Protein AF-A0A967FBB9-F1 (afdb_monomer)

Radius of gyration: 16.28 Å; Cα contacts (8 Å, |Δi|>4): 356; chains: 1; bounding box: 36×48×41 Å

Foldseek 3Di:
DQDLVPPPDDPDQPPDPV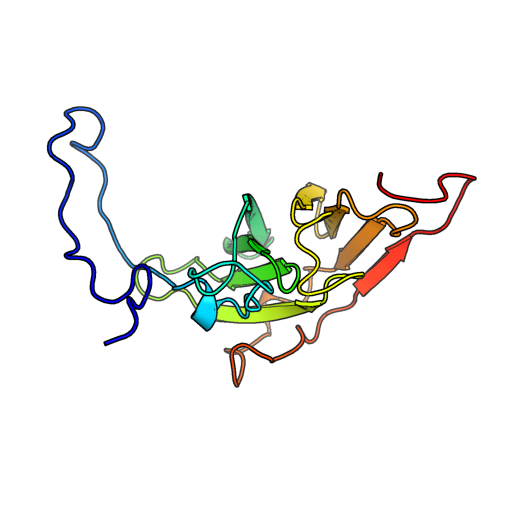CVPPDQQDDDGQFQQLACAAPPDSDGKDWDDWDWDAAPVGWIWIWTAILQATWIWTCSPVNDIATQEGDGDPHHNDPVKRDKDWDDDHQWIWIATPPPQFFIKIWRNNCVVVTHHAPGSHGHHPTDIDGDCDDPCRGRD

Sequence (157 aa):
MADDGVSSLPVFKGPFPDTANMVFHSQLSPDDLGALPLPGVWVKGMMNDLWGWTSPAGEEYALATNSGGIAVVRVTDPANPVYLGKIQSQSPANFGNIWGDPATFGNYAYFVTEIVGSSVIILDMSGLDALGPASSPDSILPAPVTFFSGGGYLGSH

Solvent-accessible surface area (backbone atoms only — not comparable to full-atom values): 9008 Å² total; per-residue (Å²): 129,85,80,70,88,51,79,82,57,78,93,64,87,65,97,48,77,90,48,75,87,63,79,89,59,66,86,76,40,48,55,64,50,27,27,29,60,31,87,97,52,96,55,70,25,51,71,73,36,76,32,77,48,69,47,97,88,66,49,29,32,41,40,36,25,23,21,26,21,36,21,39,28,40,39,66,48,57,66,63,64,36,47,41,19,24,50,73,40,96,56,57,38,37,80,92,36,47,52,36,53,61,50,73,62,92,58,32,37,40,35,32,32,57,35,78,68,32,50,32,37,38,36,49,52,83,61,56,87,79,58,65,72,38,93,46,44,81,29,64,40,96,55,60,71,46,71,48,73,61,94,84,46,67,36,44,81

Secondary structure (DSSP, 8-state):
----TTTTS-----S-GGGTT--------TTTTTPPPPTT-SSS--EEEEEEEE-TTS-EEEEEEETTEEEEEE-SSTTS-EEEEEEEPSSTT-GGG--EEEEEETTEEEEEES-TTPPEEEEE-TTGGG----SSTTPBP-S-EEEE--TT-----

Structure (mmCIF, N/CA/C/O backbone):
data_AF-A0A967FBB9-F1
#
_entry.id   AF-A0A967FBB9-F1
#
loop_
_atom_site.group_PDB
_atom_site.id
_atom_site.type_symbol
_atom_site.label_atom_id
_atom_site.label_alt_id
_atom_site.label_comp_id
_atom_site.label_asym_id
_atom_site.label_entity_id
_atom_site.label_seq_id
_atom_site.pdbx_PDB_ins_code
_atom_site.Cartn_x
_atom_site.Cartn_y
_atom_site.Cartn_z
_atom_site.occupancy
_atom_site.B_iso_or_equiv
_atom_site.auth_seq_id
_atom_site.auth_comp_id
_atom_site.auth_asym_id
_atom_site.auth_atom_id
_atom_site.pdbx_PDB_model_num
ATOM 1 N N . MET A 1 1 ? 9.745 -11.848 -25.281 1.00 43.03 1 MET A N 1
ATOM 2 C CA . MET A 1 1 ? 8.540 -11.545 -24.486 1.00 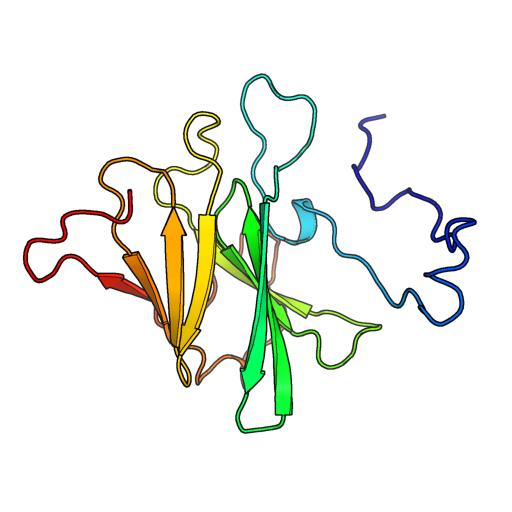43.03 1 MET A CA 1
ATOM 3 C C . MET A 1 1 ? 9.058 -11.123 -23.130 1.00 43.03 1 MET A C 1
ATOM 5 O O . MET A 1 1 ? 9.915 -11.832 -22.619 1.00 43.03 1 MET A O 1
ATOM 9 N N . ALA A 1 2 ? 8.709 -9.926 -22.660 1.00 46.53 2 ALA A N 1
ATOM 10 C CA . ALA A 1 2 ? 9.123 -9.489 -21.331 1.00 46.53 2 ALA A CA 1
ATOM 11 C C . ALA A 1 2 ? 8.451 -10.411 -20.306 1.00 46.53 2 ALA A C 1
ATOM 13 O O . ALA A 1 2 ? 7.258 -10.674 -20.433 1.00 46.53 2 ALA A O 1
ATOM 14 N N . ASP A 1 3 ? 9.249 -10.959 -19.396 1.00 50.06 3 ASP A N 1
ATOM 15 C CA . ASP A 1 3 ? 8.791 -11.715 -18.236 1.00 50.06 3 ASP A CA 1
ATOM 16 C C . ASP A 1 3 ? 7.873 -10.803 -17.411 1.00 50.06 3 ASP A C 1
ATOM 18 O O . ASP A 1 3 ? 8.263 -9.686 -17.065 1.00 50.06 3 ASP A O 1
ATOM 22 N N . ASP A 1 4 ? 6.635 -11.233 -17.180 1.00 61.12 4 ASP A N 1
ATOM 23 C CA . ASP A 1 4 ? 5.652 -10.485 -16.390 1.00 61.12 4 ASP A CA 1
ATOM 24 C C . ASP A 1 4 ? 5.899 -10.618 -14.878 1.00 61.12 4 ASP A C 1
ATOM 26 O O . ASP A 1 4 ? 5.122 -10.129 -14.059 1.00 61.12 4 ASP A O 1
ATOM 30 N N . GLY A 1 5 ? 6.994 -11.288 -14.506 1.00 54.66 5 GLY A N 1
ATOM 31 C CA . GLY A 1 5 ? 7.537 -11.373 -13.161 1.00 54.66 5 GLY A CA 1
ATOM 32 C C . GLY A 1 5 ? 6.763 -12.300 -12.233 1.00 54.66 5 GLY A C 1
ATOM 33 O O . GLY A 1 5 ? 7.354 -12.793 -11.280 1.00 54.66 5 GLY A O 1
ATOM 34 N N . VAL A 1 6 ? 5.475 -12.557 -12.494 1.00 60.38 6 VAL A N 1
ATOM 35 C CA . VAL A 1 6 ? 4.604 -13.399 -11.654 1.00 60.38 6 VAL A CA 1
ATOM 36 C C . VAL A 1 6 ? 3.297 -13.840 -12.329 1.00 60.38 6 VAL A C 1
ATOM 38 O O . VAL A 1 6 ? 2.839 -14.949 -12.055 1.00 60.38 6 VAL A O 1
ATOM 41 N N . SER A 1 7 ? 2.662 -13.036 -13.197 1.00 57.81 7 SER A N 1
ATOM 42 C CA . SER A 1 7 ? 1.296 -13.344 -13.676 1.00 57.81 7 SER A CA 1
ATOM 43 C C . SER A 1 7 ? 1.199 -14.573 -14.587 1.00 57.81 7 SER A C 1
ATOM 45 O O . SER A 1 7 ? 0.140 -15.198 -14.654 1.00 57.81 7 SER A O 1
ATOM 47 N N . SER A 1 8 ? 2.300 -14.962 -15.229 1.00 56.91 8 SER A N 1
ATOM 48 C CA . SER A 1 8 ? 2.409 -16.167 -16.056 1.00 56.91 8 SER A CA 1
ATOM 49 C C . SER A 1 8 ? 2.953 -17.382 -15.302 1.00 56.91 8 SER A C 1
ATOM 51 O O . SER A 1 8 ? 2.974 -18.486 -15.858 1.00 56.91 8 SER A O 1
ATOM 53 N N . LEU A 1 9 ? 3.392 -17.210 -14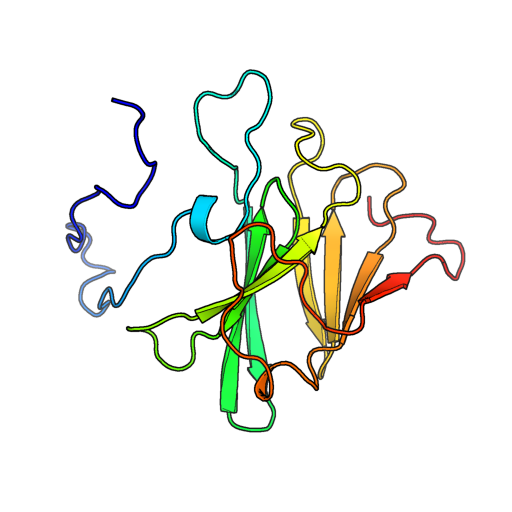.047 1.00 61.19 9 LEU A N 1
ATOM 54 C CA . LEU A 1 9 ? 3.935 -18.315 -13.268 1.00 61.19 9 LEU A CA 1
ATOM 55 C C . LEU A 1 9 ? 2.825 -19.325 -12.948 1.00 61.19 9 LEU A C 1
ATOM 57 O O . LEU A 1 9 ? 1.729 -18.947 -12.526 1.00 61.19 9 LEU A O 1
ATOM 61 N N . PRO A 1 10 ? 3.086 -20.631 -13.128 1.00 56.53 10 PRO A N 1
ATOM 62 C CA . PRO A 1 10 ? 2.123 -21.652 -12.769 1.00 56.53 10 PRO A CA 1
ATOM 63 C C . PRO A 1 10 ? 1.873 -21.602 -11.262 1.00 56.53 10 PRO A C 1
ATOM 65 O O . PRO A 1 10 ? 2.794 -21.740 -10.455 1.00 56.53 10 PRO A O 1
ATOM 68 N N . VAL A 1 11 ? 0.604 -21.454 -10.892 1.00 60.34 11 VAL A N 1
ATOM 69 C CA . VAL A 1 11 ? 0.140 -21.565 -9.510 1.00 60.34 11 VAL A CA 1
ATOM 70 C C . VAL A 1 11 ? 0.254 -23.027 -9.086 1.00 60.34 11 VAL A C 1
ATOM 72 O O . VAL A 1 11 ? -0.680 -23.817 -9.221 1.00 60.34 11 VAL A O 1
ATOM 75 N N . PHE A 1 12 ? 1.436 -23.419 -8.623 1.00 58.62 12 PHE A N 1
ATOM 76 C CA . PHE A 1 12 ? 1.686 -24.756 -8.113 1.00 58.62 12 PHE A CA 1
ATOM 77 C C . PHE A 1 12 ? 2.144 -24.673 -6.664 1.00 58.62 12 PHE A C 1
ATOM 79 O O . PHE A 1 12 ? 3.064 -23.932 -6.318 1.00 58.62 12 PHE A O 1
ATOM 86 N N . LYS A 1 13 ? 1.512 -25.477 -5.809 1.00 58.44 13 LYS A N 1
ATOM 87 C CA . LYS A 1 13 ? 1.987 -25.728 -4.451 1.00 58.44 13 LYS A CA 1
ATOM 88 C C . LYS A 1 13 ? 3.405 -26.288 -4.538 1.00 58.44 13 LYS A C 1
ATOM 90 O O . LYS A 1 13 ? 3.589 -27.416 -4.986 1.00 58.44 13 LYS A O 1
ATOM 95 N N . GLY A 1 14 ? 4.403 -25.505 -4.130 1.00 60.78 14 GLY A N 1
ATOM 96 C CA . GLY A 1 14 ? 5.792 -25.965 -4.101 1.00 60.78 14 GLY A CA 1
ATOM 97 C C . GLY A 1 14 ? 5.927 -27.279 -3.312 1.00 60.78 14 GLY A C 1
ATOM 98 O O . GLY A 1 14 ? 5.133 -27.518 -2.401 1.00 60.78 14 GLY A O 1
ATOM 99 N N . PRO A 1 15 ? 6.915 -28.139 -3.620 1.00 63.44 15 PRO A N 1
ATOM 100 C CA . PRO A 1 15 ? 7.049 -29.493 -3.064 1.00 63.44 15 PRO A CA 1
ATOM 101 C C . PRO A 1 15 ? 7.519 -29.512 -1.595 1.00 63.44 15 PRO A C 1
ATOM 103 O O . PRO A 1 15 ? 8.165 -30.460 -1.151 1.00 63.44 15 PRO A O 1
ATOM 106 N N . PHE A 1 16 ? 7.243 -28.451 -0.842 1.00 72.94 16 PHE A N 1
ATOM 107 C CA . PHE A 1 16 ? 7.719 -28.253 0.516 1.00 72.94 16 PHE A CA 1
ATOM 108 C C . PHE A 1 16 ? 6.684 -28.795 1.509 1.00 72.94 16 PHE A C 1
ATOM 110 O O . PHE A 1 16 ? 5.531 -28.366 1.471 1.00 72.94 16 PHE A O 1
ATOM 117 N N . PRO A 1 17 ? 7.057 -29.722 2.408 1.00 70.88 17 PRO A N 1
ATOM 118 C CA . PRO A 1 17 ? 6.143 -30.276 3.410 1.00 70.88 17 PRO A CA 1
ATOM 119 C C . PRO A 1 17 ? 5.439 -29.206 4.256 1.00 70.88 17 PRO A C 1
ATOM 121 O O . PRO A 1 17 ? 4.275 -29.372 4.612 1.00 70.88 17 PRO A O 1
ATOM 124 N N . ASP A 1 18 ? 6.104 -28.077 4.498 1.00 74.94 18 ASP A N 1
ATOM 125 C CA . ASP A 1 18 ? 5.585 -26.982 5.322 1.00 74.94 18 ASP A CA 1
ATOM 126 C C . ASP A 1 18 ? 4.441 -26.206 4.643 1.00 74.94 18 ASP A C 1
ATOM 128 O O . ASP A 1 18 ? 3.671 -25.522 5.311 1.00 74.94 18 ASP A O 1
ATOM 132 N N . THR A 1 19 ? 4.247 -26.368 3.327 1.00 72.94 19 THR A N 1
ATOM 133 C CA . THR A 1 19 ? 3.102 -25.797 2.595 1.00 72.94 19 THR A CA 1
ATOM 134 C C . THR A 1 19 ? 1.924 -26.769 2.512 1.00 72.94 19 THR A C 1
ATOM 136 O O . THR A 1 19 ? 0.943 -26.504 1.813 1.00 72.94 19 THR A O 1
ATOM 139 N N . ALA A 1 20 ? 1.975 -27.911 3.219 1.00 72.12 20 ALA A N 1
ATOM 140 C CA . ALA A 1 20 ? 0.965 -28.964 3.128 1.00 72.12 20 ALA A CA 1
ATOM 141 C C . ALA A 1 20 ? -0.475 -28.459 3.349 1.00 72.12 20 ALA A C 1
ATOM 143 O O . ALA A 1 20 ? -1.380 -28.947 2.670 1.00 72.12 20 ALA A O 1
ATOM 144 N N . ASN A 1 21 ? -0.648 -27.447 4.205 1.00 78.06 21 ASN A N 1
ATOM 145 C CA . ASN A 1 21 ? -1.933 -26.837 4.562 1.00 78.06 21 ASN A CA 1
ATOM 146 C C . ASN A 1 21 ? -2.108 -25.403 4.033 1.00 78.06 21 ASN A C 1
ATOM 148 O O . ASN A 1 21 ? -2.995 -24.688 4.488 1.00 78.06 21 ASN A O 1
ATOM 152 N N . MET A 1 22 ? -1.264 -24.964 3.098 1.00 80.88 22 MET A N 1
ATOM 153 C CA . MET A 1 22 ? -1.412 -23.661 2.454 1.00 80.88 22 MET A CA 1
ATOM 154 C C . MET A 1 22 ? -2.229 -23.807 1.172 1.00 80.88 22 MET A C 1
ATOM 156 O O . MET A 1 22 ? -1.972 -24.694 0.354 1.00 80.88 22 MET A O 1
ATOM 160 N N . VAL A 1 23 ? -3.197 -22.913 0.995 1.00 79.44 23 VAL A N 1
ATOM 161 C CA . VAL A 1 23 ? -3.969 -22.773 -0.239 1.00 79.44 23 VAL A CA 1
ATOM 162 C C . VAL A 1 23 ? -3.607 -21.429 -0.848 1.00 79.44 23 VAL A C 1
ATOM 164 O O . VAL A 1 23 ? -3.708 -20.395 -0.194 1.00 79.44 23 VAL A O 1
ATOM 167 N N . PHE A 1 24 ? -3.152 -21.448 -2.096 1.00 83.19 24 PHE A N 1
ATOM 168 C CA . PHE A 1 24 ? -2.974 -20.223 -2.858 1.00 83.19 24 PHE A CA 1
ATOM 169 C C . PHE A 1 24 ? -4.331 -19.797 -3.418 1.00 83.19 24 PHE A C 1
ATOM 171 O O . PHE A 1 24 ? -4.968 -20.576 -4.128 1.00 83.19 24 PHE A O 1
ATOM 178 N N . HIS A 1 25 ? -4.762 -18.580 -3.096 1.00 86.56 25 HIS A N 1
ATOM 179 C CA . HIS A 1 25 ? -6.062 -18.061 -3.518 1.00 86.56 25 HIS A CA 1
ATOM 180 C C . HIS A 1 25 ? -5.964 -17.125 -4.725 1.00 86.56 25 HIS A C 1
ATOM 182 O O . HIS A 1 25 ? -6.771 -17.234 -5.644 1.00 86.56 25 HIS A O 1
ATOM 188 N N . SER A 1 26 ? -4.979 -16.228 -4.738 1.00 89.19 26 SER A N 1
ATOM 189 C CA . SER A 1 26 ? -4.812 -15.206 -5.771 1.00 89.19 26 SER A CA 1
ATOM 190 C C . SER A 1 26 ? -3.400 -14.608 -5.731 1.00 89.19 26 SER A C 1
ATOM 192 O O . SER A 1 26 ? -2.630 -14.864 -4.803 1.00 89.19 26 SER A O 1
ATOM 194 N N . GLN A 1 27 ? -3.067 -13.804 -6.743 1.00 88.69 27 GLN A N 1
ATOM 195 C CA . GLN A 1 27 ? -1.869 -12.963 -6.775 1.00 88.69 27 GLN A CA 1
ATOM 196 C C . GLN A 1 27 ? -2.160 -11.628 -7.456 1.00 88.69 27 GLN A C 1
ATOM 198 O O . GLN A 1 27 ? -3.015 -11.553 -8.337 1.00 88.69 27 GLN A O 1
ATOM 203 N N . LEU A 1 28 ? -1.387 -10.613 -7.078 1.00 90.50 28 LEU A N 1
ATOM 204 C CA . LEU A 1 28 ? -1.270 -9.339 -7.780 1.00 90.50 28 LEU A CA 1
ATOM 205 C C . LEU A 1 28 ? 0.193 -9.148 -8.171 1.00 90.50 28 LEU A C 1
ATOM 207 O O . LEU A 1 28 ? 1.089 -9.420 -7.367 1.00 90.50 28 LEU A O 1
ATOM 211 N N . SER A 1 29 ? 0.439 -8.708 -9.401 1.00 90.62 29 SER A N 1
ATOM 212 C CA . SER A 1 29 ? 1.793 -8.399 -9.853 1.00 90.62 29 SER A CA 1
ATOM 213 C C . SER A 1 29 ? 2.287 -7.069 -9.269 1.00 90.62 29 SER A C 1
ATOM 215 O O . SER A 1 29 ? 1.469 -6.221 -8.900 1.00 90.62 29 SER A O 1
ATOM 217 N N . PRO A 1 30 ? 3.611 -6.820 -9.214 1.00 90.38 30 PRO A N 1
ATOM 218 C CA . PRO A 1 30 ? 4.133 -5.497 -8.868 1.00 90.38 30 PRO A CA 1
ATOM 219 C C . PRO A 1 30 ? 3.506 -4.378 -9.712 1.00 90.38 30 PRO A C 1
ATOM 221 O O . PRO A 1 30 ? 3.245 -3.286 -9.206 1.00 90.38 30 PRO A O 1
ATOM 224 N N . ASP A 1 31 ? 3.205 -4.670 -10.977 1.00 90.19 31 ASP A N 1
ATOM 225 C CA . ASP A 1 31 ? 2.537 -3.743 -11.884 1.00 90.19 31 ASP A CA 1
ATOM 226 C C . ASP A 1 31 ? 1.122 -3.416 -11.456 1.00 90.19 31 ASP A C 1
ATOM 228 O O . ASP A 1 31 ? 0.764 -2.246 -11.473 1.00 90.19 31 ASP A O 1
ATOM 232 N N . ASP A 1 32 ? 0.335 -4.414 -11.052 1.00 92.62 32 ASP A N 1
ATOM 233 C CA . ASP A 1 32 ? -1.030 -4.208 -10.552 1.00 92.62 32 ASP A CA 1
ATOM 234 C C . ASP A 1 32 ? -1.033 -3.334 -9.290 1.00 92.62 32 ASP A C 1
ATOM 236 O O . ASP A 1 32 ? -1.979 -2.589 -9.037 1.00 92.62 32 ASP A O 1
ATOM 240 N N . LEU A 1 33 ? 0.058 -3.392 -8.522 1.00 94.25 33 LEU A N 1
ATOM 241 C CA . LEU A 1 33 ? 0.282 -2.630 -7.293 1.00 94.25 33 LEU A CA 1
ATOM 242 C C . LEU A 1 33 ? 0.908 -1.246 -7.536 1.00 94.25 33 LEU A C 1
ATOM 244 O O . LEU A 1 33 ? 1.212 -0.516 -6.586 1.00 94.25 33 LEU A O 1
ATOM 248 N N . GLY A 1 34 ? 1.099 -0.857 -8.798 1.00 92.38 34 GLY A N 1
ATOM 249 C CA . GLY A 1 34 ? 1.604 0.463 -9.160 1.00 92.38 34 GLY A CA 1
ATOM 250 C C . GLY A 1 34 ? 3.101 0.655 -8.937 1.00 92.38 34 GLY A C 1
ATOM 251 O O . GLY A 1 34 ? 3.546 1.806 -8.821 1.00 92.38 34 GLY A O 1
ATOM 252 N N . ALA A 1 35 ? 3.866 -0.439 -8.872 1.00 91.88 35 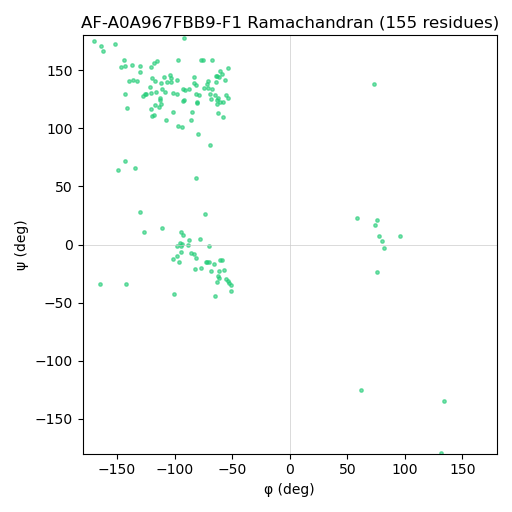ALA A N 1
ATOM 253 C CA . ALA A 1 35 ? 5.317 -0.393 -8.791 1.00 91.88 35 ALA A CA 1
ATOM 254 C C . ALA A 1 35 ? 5.918 0.229 -10.058 1.00 91.88 35 ALA A C 1
ATOM 256 O O . ALA A 1 35 ? 5.426 0.055 -11.174 1.00 91.88 35 ALA A O 1
ATOM 257 N N . LEU A 1 36 ? 7.007 0.976 -9.883 1.00 89.62 36 LEU A N 1
ATOM 258 C CA . LEU A 1 36 ? 7.659 1.699 -10.973 1.00 89.62 36 LEU A CA 1
ATOM 259 C C . LEU A 1 36 ? 8.930 0.977 -11.437 1.00 89.62 36 LEU A C 1
ATOM 261 O O . LEU A 1 36 ? 9.668 0.445 -10.602 1.00 89.62 36 LEU A O 1
ATOM 265 N N . PRO A 1 37 ? 9.241 0.971 -12.743 1.00 87.38 37 PRO A N 1
ATOM 266 C CA . PRO A 1 37 ? 10.489 0.400 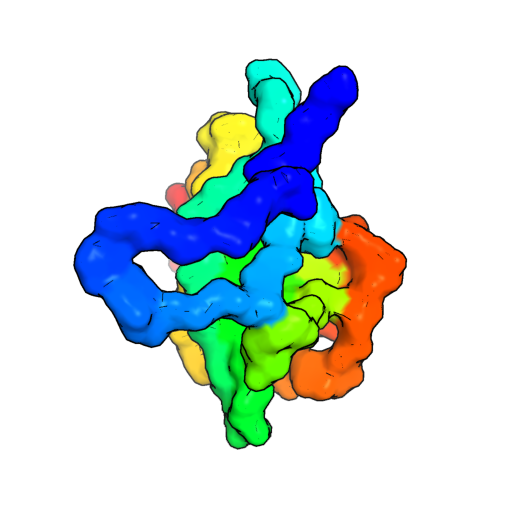-13.233 1.00 87.38 37 PRO A CA 1
ATOM 267 C C . PRO A 1 37 ? 11.693 1.148 -12.648 1.00 87.38 37 PRO A C 1
ATOM 269 O O . PRO A 1 37 ? 11.659 2.369 -12.493 1.00 87.38 37 PRO A O 1
ATOM 272 N N . LEU A 1 38 ? 12.770 0.418 -12.360 1.00 83.44 38 LEU A N 1
ATOM 273 C CA . LEU A 1 38 ? 14.020 1.000 -11.875 1.00 83.44 38 LEU A CA 1
ATOM 274 C C . LEU A 1 38 ? 15.038 1.099 -13.018 1.00 83.44 38 LEU A C 1
ATOM 276 O O . LEU A 1 38 ? 15.267 0.106 -13.715 1.00 83.44 38 LEU A O 1
ATOM 280 N N . PRO A 1 39 ? 15.674 2.267 -13.232 1.00 82.31 39 PRO A N 1
ATOM 281 C CA . PRO A 1 39 ? 16.717 2.405 -14.242 1.00 82.31 39 PRO A CA 1
ATOM 282 C C . PRO A 1 39 ? 17.844 1.386 -14.033 1.00 82.31 39 PRO A C 1
ATOM 284 O O . PRO A 1 39 ? 18.401 1.278 -12.945 1.00 82.31 39 PRO A O 1
ATOM 287 N N . GLY A 1 40 ? 18.196 0.647 -15.088 1.00 79.44 40 GLY A N 1
ATOM 288 C CA . GLY A 1 40 ? 19.272 -0.350 -15.042 1.00 79.44 40 GLY A CA 1
ATOM 289 C C . GLY A 1 40 ? 18.886 -1.701 -14.429 1.00 79.44 40 GLY A C 1
ATOM 290 O O . GLY A 1 40 ? 19.737 -2.584 -14.352 1.00 79.44 40 GLY A O 1
ATOM 291 N N . VAL A 1 41 ? 17.620 -1.889 -14.044 1.00 78.38 41 VAL A N 1
ATOM 292 C CA . VAL A 1 41 ? 17.086 -3.158 -13.539 1.00 78.38 41 VAL A CA 1
ATOM 293 C C . VAL A 1 41 ? 16.117 -3.744 -14.568 1.00 78.38 41 VAL A C 1
ATOM 295 O O . VAL A 1 41 ? 15.266 -3.044 -15.109 1.00 78.38 41 VAL A O 1
ATOM 298 N N . TRP A 1 42 ? 16.254 -5.040 -14.856 1.00 68.50 42 TRP A N 1
ATOM 299 C CA . TRP A 1 42 ? 15.454 -5.734 -15.878 1.00 6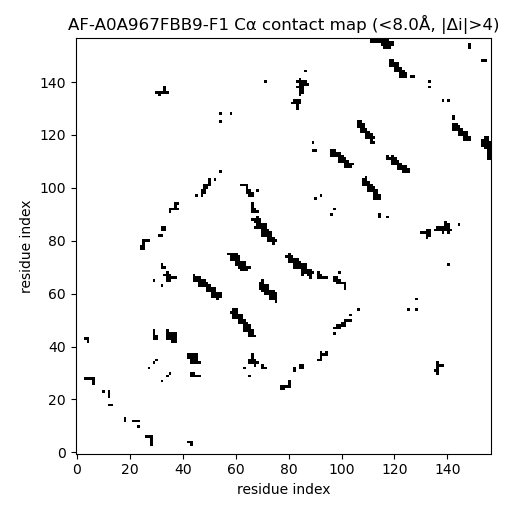8.50 42 TRP A CA 1
ATOM 300 C C . TRP A 1 42 ? 14.133 -6.318 -15.352 1.00 68.50 42 TRP A C 1
ATOM 302 O O . TRP A 1 42 ? 13.386 -6.903 -16.130 1.00 68.50 42 TRP A O 1
ATOM 312 N N . VAL A 1 43 ? 13.841 -6.157 -14.056 1.00 68.19 43 VAL A N 1
ATOM 313 C CA . VAL A 1 43 ? 12.552 -6.511 -13.442 1.00 68.19 43 VAL A CA 1
ATOM 314 C C . VAL A 1 43 ? 11.659 -5.278 -13.321 1.00 68.19 43 VAL A C 1
ATOM 316 O O . VAL A 1 43 ? 12.135 -4.172 -13.040 1.00 68.19 43 VAL A O 1
ATOM 319 N N . LYS A 1 44 ? 10.357 -5.456 -13.562 1.00 70.25 44 LYS A N 1
ATOM 320 C CA . LYS A 1 44 ? 9.380 -4.371 -13.499 1.00 70.25 44 LYS A CA 1
ATOM 321 C C . LYS A 1 44 ? 8.903 -4.203 -12.058 1.00 70.25 44 LYS A C 1
ATOM 323 O O . LYS A 1 44 ? 8.182 -5.044 -11.540 1.00 70.25 44 LYS A O 1
ATOM 328 N N . GLY A 1 45 ? 9.352 -3.120 -11.424 1.00 76.00 45 GLY A N 1
ATOM 329 C CA . GLY A 1 45 ? 9.030 -2.826 -10.032 1.00 76.00 45 GLY A CA 1
ATOM 330 C C . GLY A 1 45 ? 9.762 -3.726 -9.038 1.00 76.00 45 GLY A C 1
ATOM 331 O O . GLY A 1 45 ? 9.894 -4.928 -9.238 1.00 76.00 45 GLY A O 1
ATOM 332 N N . MET A 1 46 ? 10.254 -3.145 -7.948 1.00 85.88 46 MET A N 1
ATOM 333 C CA . MET A 1 46 ? 10.742 -3.920 -6.802 1.00 85.88 46 MET A CA 1
ATOM 334 C C . MET A 1 46 ? 9.760 -3.751 -5.655 1.00 85.88 46 MET A C 1
ATOM 336 O O . MET A 1 46 ? 9.192 -2.674 -5.495 1.00 85.88 46 MET A O 1
ATOM 340 N N . MET A 1 47 ? 9.562 -4.814 -4.888 1.00 89.75 47 MET A N 1
ATOM 341 C CA . MET A 1 47 ? 8.777 -4.824 -3.657 1.00 89.75 47 MET A CA 1
ATOM 342 C C . MET A 1 47 ? 9.690 -5.205 -2.505 1.00 89.75 47 MET A C 1
ATOM 344 O O . MET A 1 47 ? 10.711 -5.860 -2.739 1.00 89.75 47 MET A O 1
ATOM 348 N N . ASN A 1 48 ? 9.337 -4.820 -1.282 1.00 89.38 48 ASN A N 1
ATOM 349 C CA . ASN A 1 48 ? 10.217 -5.120 -0.164 1.00 89.38 48 ASN A CA 1
ATOM 350 C C . ASN A 1 48 ? 9.578 -5.498 1.155 1.00 89.38 48 ASN A C 1
ATOM 352 O O . ASN A 1 48 ? 10.174 -6.298 1.870 1.00 89.38 48 ASN A O 1
ATOM 356 N N . ASP A 1 49 ? 8.423 -4.937 1.482 1.00 93.94 49 ASP A N 1
ATOM 357 C CA . ASP A 1 49 ? 7.765 -5.220 2.747 1.00 93.94 49 ASP A CA 1
ATOM 358 C C . ASP A 1 49 ? 6.248 -5.259 2.583 1.00 93.94 49 ASP A C 1
ATOM 360 O O . ASP A 1 49 ? 5.676 -4.735 1.618 1.00 93.94 49 ASP A O 1
ATOM 364 N N . LEU A 1 50 ? 5.604 -5.929 3.529 1.00 95.62 50 LEU A N 1
ATOM 365 C CA . LEU A 1 50 ? 4.174 -6.150 3.568 1.00 95.62 50 LEU A CA 1
ATOM 366 C C . LEU A 1 50 ? 3.687 -6.078 5.011 1.00 95.62 50 LEU A C 1
ATOM 368 O O . LEU A 1 50 ? 4.169 -6.806 5.876 1.00 95.62 50 LEU A O 1
ATOM 372 N N . TRP A 1 51 ? 2.646 -5.285 5.244 1.00 97.94 51 TRP A N 1
ATOM 373 C CA . TRP A 1 51 ? 1.984 -5.213 6.542 1.00 97.94 51 TRP A CA 1
ATOM 374 C C . TRP A 1 51 ? 0.473 -5.353 6.424 1.00 97.94 51 TRP A C 1
ATOM 376 O O . TRP A 1 51 ? -0.127 -4.956 5.426 1.00 97.94 51 TRP A O 1
ATOM 386 N N . GLY A 1 52 ? -0.143 -5.936 7.451 1.00 97.94 52 GLY A N 1
ATOM 387 C CA . GLY A 1 52 ? -1.580 -6.179 7.513 1.00 97.94 52 GLY A CA 1
ATOM 388 C C . GLY A 1 52 ? -2.303 -5.198 8.433 1.00 97.94 52 GLY A C 1
ATOM 389 O O . GLY A 1 52 ? -1.783 -4.813 9.479 1.00 97.94 52 GLY A O 1
ATOM 390 N N . TRP A 1 53 ? -3.532 -4.837 8.077 1.00 98.56 53 TRP A N 1
ATOM 391 C CA . TRP A 1 53 ? -4.451 -4.111 8.951 1.00 98.56 53 TRP A CA 1
ATOM 392 C C . TRP A 1 53 ? -5.872 -4.646 8.802 1.00 98.56 53 TRP A C 1
ATOM 394 O O . TRP A 1 53 ? -6.314 -4.914 7.690 1.00 98.56 53 TRP A O 1
ATOM 404 N N . THR A 1 54 ? -6.604 -4.757 9.908 1.00 98.56 54 THR A N 1
ATOM 405 C CA . THR A 1 54 ? -8.027 -5.114 9.902 1.00 98.56 54 THR A CA 1
ATOM 406 C C . THR A 1 54 ? -8.837 -3.915 10.372 1.00 98.56 54 THR A C 1
ATOM 408 O O . THR A 1 54 ? -8.573 -3.369 11.448 1.00 98.56 54 THR A O 1
ATOM 411 N N . SER A 1 55 ? -9.826 -3.504 9.580 1.00 98.38 55 SER A N 1
ATOM 412 C CA . SER A 1 55 ? -10.723 -2.416 9.942 1.00 98.38 55 SER A CA 1
ATOM 413 C C . SER A 1 55 ? -11.609 -2.801 11.127 1.00 98.38 55 SER A C 1
ATOM 415 O O . SER A 1 55 ? -11.862 -3.985 11.367 1.00 98.38 55 SER A O 1
ATOM 417 N N . PRO A 1 56 ? -12.162 -1.822 11.863 1.00 97.69 56 PRO A N 1
ATOM 418 C CA . PRO A 1 56 ? -13.136 -2.104 12.915 1.00 97.69 56 PRO A CA 1
ATOM 419 C C . PRO A 1 56 ? -14.382 -2.868 12.434 1.00 97.69 56 PRO A C 1
ATOM 421 O O . PRO A 1 56 ? -15.056 -3.493 13.251 1.00 97.69 56 PRO A O 1
ATOM 424 N N . ALA A 1 57 ? -14.698 -2.813 11.134 1.00 97.50 57 ALA A N 1
ATOM 425 C CA . ALA A 1 57 ? -15.802 -3.552 10.525 1.00 97.50 57 ALA A CA 1
ATOM 426 C C . ALA A 1 57 ? -15.421 -4.984 10.102 1.00 97.50 57 ALA A C 1
ATOM 428 O O . ALA A 1 57 ? -16.306 -5.758 9.743 1.00 97.50 57 ALA A O 1
ATOM 429 N N . GLY A 1 58 ? -14.136 -5.350 10.183 1.00 97.94 58 GLY A N 1
ATOM 430 C CA . GLY A 1 58 ? -13.624 -6.676 9.834 1.00 97.94 58 GLY A CA 1
ATOM 431 C C . GLY A 1 58 ? -13.072 -6.798 8.413 1.00 97.94 58 GLY A C 1
ATOM 432 O O . GLY A 1 58 ? -12.737 -7.906 8.010 1.00 97.94 58 GLY A O 1
ATOM 433 N N . GLU A 1 59 ? -12.960 -5.699 7.663 1.00 98.44 59 GLU A N 1
ATOM 434 C CA . GLU A 1 59 ? -12.302 -5.708 6.353 1.00 98.44 59 GLU A CA 1
ATOM 435 C C . GLU A 1 59 ? -10.782 -5.799 6.531 1.00 98.44 59 GLU A C 1
ATOM 437 O O . GLU A 1 59 ? -10.201 -5.096 7.357 1.00 98.44 59 GLU A O 1
ATOM 442 N N . GLU A 1 60 ? -10.120 -6.653 5.761 1.00 98.56 60 GLU A N 1
ATOM 443 C CA . GLU A 1 60 ? -8.682 -6.893 5.860 1.00 98.56 60 GLU A CA 1
ATOM 444 C C . GLU A 1 60 ? -7.940 -6.192 4.726 1.00 98.56 60 GLU A C 1
ATOM 446 O O . GLU A 1 60 ? -8.379 -6.180 3.575 1.00 98.56 60 GLU A O 1
ATOM 451 N N . TYR A 1 61 ? -6.786 -5.619 5.052 1.00 98.69 61 TYR A N 1
ATOM 452 C CA . TYR A 1 61 ? -5.981 -4.815 4.149 1.00 98.69 61 TYR A CA 1
ATOM 453 C C . TYR A 1 61 ? -4.517 -5.220 4.204 1.00 98.69 61 TYR A C 1
ATOM 455 O O . TYR A 1 61 ? -3.960 -5.460 5.274 1.00 98.69 61 TYR A O 1
ATOM 463 N N . ALA A 1 62 ? -3.890 -5.224 3.036 1.00 98.19 62 ALA A N 1
ATOM 464 C CA . ALA A 1 62 ? -2.460 -5.354 2.858 1.00 98.19 62 ALA A CA 1
ATOM 465 C C . ALA A 1 62 ? -1.867 -4.014 2.403 1.00 98.19 62 ALA A C 1
ATOM 467 O O . ALA A 1 62 ? -2.358 -3.376 1.466 1.00 98.19 62 ALA A O 1
ATOM 468 N N . LEU A 1 63 ? -0.795 -3.607 3.074 1.00 98.19 63 LEU A N 1
ATOM 469 C CA . LEU A 1 63 ? 0.033 -2.452 2.761 1.00 98.19 63 LEU A CA 1
ATOM 470 C C . LEU A 1 63 ? 1.352 -2.981 2.209 1.00 98.19 63 LEU A C 1
ATOM 472 O O . LEU A 1 63 ? 2.140 -3.548 2.962 1.00 98.19 63 LEU A O 1
ATOM 476 N N . ALA A 1 64 ? 1.575 -2.841 0.907 1.00 96.50 64 ALA A N 1
ATOM 477 C CA . ALA A 1 64 ? 2.741 -3.413 0.241 1.00 96.50 64 ALA A CA 1
ATOM 478 C C . ALA A 1 64 ? 3.662 -2.306 -0.273 1.00 96.50 64 ALA A C 1
ATOM 480 O O . ALA A 1 64 ? 3.262 -1.500 -1.118 1.00 96.50 64 ALA A O 1
ATOM 481 N N . THR A 1 65 ? 4.896 -2.264 0.219 1.00 94.56 65 THR A N 1
ATOM 482 C CA . THR A 1 65 ? 5.890 -1.282 -0.216 1.00 94.56 65 THR A CA 1
ATOM 483 C C . THR A 1 65 ? 6.572 -1.735 -1.498 1.00 94.56 65 THR A C 1
ATOM 485 O O . THR A 1 65 ? 6.852 -2.917 -1.724 1.00 94.56 65 THR A O 1
ATOM 488 N N . ASN A 1 66 ? 6.774 -0.775 -2.394 1.00 92.50 66 ASN A N 1
ATOM 489 C CA . ASN A 1 66 ? 7.357 -0.991 -3.701 1.00 92.50 66 ASN A CA 1
ATOM 490 C C . ASN A 1 66 ? 8.090 0.258 -4.217 1.00 92.50 66 ASN A C 1
ATOM 492 O O . ASN A 1 66 ? 7.993 1.349 -3.659 1.00 92.50 66 ASN A O 1
ATOM 496 N N . SER A 1 67 ? 8.791 0.119 -5.340 1.00 90.44 67 SER A N 1
ATOM 497 C CA . SER A 1 67 ? 9.564 1.186 -5.996 1.00 90.44 67 SER A CA 1
ATOM 498 C C . SER A 1 67 ? 8.746 2.424 -6.415 1.00 90.44 67 SER A C 1
ATOM 500 O O . SER A 1 67 ? 9.324 3.460 -6.759 1.00 90.44 67 SER A O 1
ATOM 502 N N . GLY A 1 68 ? 7.413 2.330 -6.418 1.00 89.31 68 GLY A N 1
ATOM 503 C CA . GLY A 1 68 ? 6.472 3.430 -6.636 1.00 89.31 68 GLY A CA 1
ATOM 504 C C . GLY A 1 68 ? 5.924 4.077 -5.359 1.00 89.31 68 GLY A C 1
ATOM 505 O O . GLY A 1 68 ? 5.396 5.190 -5.432 1.00 89.31 68 GLY A O 1
ATOM 506 N N . GLY A 1 69 ? 6.077 3.439 -4.197 1.00 91.94 69 GLY A N 1
ATOM 507 C CA . GLY A 1 69 ? 5.535 3.886 -2.915 1.00 91.94 69 GLY A CA 1
ATOM 508 C C . GLY A 1 69 ? 4.871 2.750 -2.141 1.00 91.94 69 GLY A C 1
ATOM 509 O O . GLY A 1 69 ? 5.435 1.668 -2.032 1.00 91.94 69 GLY A O 1
ATOM 510 N N . ILE A 1 70 ? 3.685 2.994 -1.585 1.00 95.25 70 ILE A N 1
ATOM 511 C CA . ILE A 1 70 ? 2.926 1.991 -0.828 1.00 95.25 70 ILE A CA 1
ATOM 512 C C . ILE A 1 70 ? 1.612 1.701 -1.541 1.00 95.25 70 ILE A C 1
ATOM 514 O O . ILE A 1 70 ? 0.786 2.598 -1.692 1.00 95.25 70 ILE A O 1
ATOM 518 N N . ALA A 1 71 ? 1.401 0.452 -1.939 1.00 97.12 71 ALA A N 1
ATOM 519 C CA . ALA A 1 71 ? 0.124 -0.040 -2.431 1.00 97.12 71 ALA A CA 1
ATOM 520 C C . ALA A 1 71 ? -0.808 -0.394 -1.268 1.00 97.12 71 ALA A C 1
ATOM 522 O O . ALA A 1 71 ? -0.383 -1.038 -0.309 1.00 97.12 71 ALA A O 1
ATOM 523 N N . VAL A 1 72 ? -2.083 -0.019 -1.381 1.00 98.38 72 VAL A N 1
ATOM 524 C CA . VAL A 1 72 ? -3.132 -0.410 -0.433 1.00 98.38 72 VAL A CA 1
ATOM 525 C C . VAL A 1 72 ? -4.104 -1.345 -1.135 1.00 98.38 72 VAL A C 1
ATOM 527 O O . VAL A 1 72 ? -4.704 -0.990 -2.152 1.00 98.38 72 VAL A O 1
ATOM 530 N N . VAL A 1 73 ? -4.251 -2.550 -0.594 1.00 98.62 73 VAL A N 1
ATOM 531 C CA . VAL A 1 73 ? -5.052 -3.626 -1.182 1.00 98.62 73 VAL A CA 1
ATOM 532 C C . VAL A 1 73 ? -6.028 -4.135 -0.136 1.00 98.62 73 VAL A C 1
ATOM 534 O O . VAL A 1 73 ? -5.609 -4.503 0.955 1.00 98.62 73 VAL A O 1
ATOM 537 N N . ARG A 1 74 ? -7.320 -4.194 -0.454 1.00 98.62 74 ARG A N 1
ATOM 538 C CA . ARG A 1 74 ? -8.298 -4.928 0.357 1.00 98.62 74 ARG A CA 1
ATOM 539 C C . ARG A 1 74 ? -8.186 -6.417 0.037 1.00 98.62 74 ARG A C 1
ATOM 541 O O . ARG A 1 74 ? -8.230 -6.788 -1.132 1.00 98.62 74 ARG A O 1
ATOM 548 N N . VAL A 1 75 ? -8.044 -7.252 1.058 1.00 98.19 75 VAL A N 1
ATOM 549 C CA . VAL A 1 75 ? -7.784 -8.698 0.955 1.00 98.19 75 VAL A CA 1
ATOM 550 C C . VAL A 1 75 ? -8.788 -9.557 1.735 1.00 98.19 75 VAL A C 1
ATOM 552 O O . VAL A 1 75 ? -8.589 -10.762 1.835 1.00 98.19 75 VAL A O 1
ATOM 555 N N . THR A 1 76 ? -9.882 -8.963 2.231 1.00 98.19 76 THR A N 1
ATOM 556 C CA . THR A 1 76 ? -10.968 -9.650 2.963 1.00 98.19 76 THR A CA 1
ATOM 557 C C . THR A 1 76 ? -11.506 -10.879 2.229 1.00 98.19 76 THR A C 1
ATOM 559 O O . THR A 1 76 ? -11.791 -11.905 2.841 1.00 98.19 76 THR A O 1
ATOM 562 N N . ASP A 1 77 ? -11.645 -10.783 0.902 1.00 97.00 77 ASP A N 1
ATOM 563 C CA . ASP A 1 77 ? -11.816 -11.949 0.041 1.00 97.00 77 ASP A CA 1
ATOM 564 C C . ASP A 1 77 ? -10.447 -12.321 -0.554 1.00 97.00 77 ASP A C 1
ATOM 566 O O . ASP A 1 77 ? -10.005 -11.684 -1.517 1.00 97.00 77 ASP A O 1
ATOM 570 N N . PRO A 1 78 ? -9.765 -13.355 -0.027 1.00 93.19 78 PRO A N 1
ATOM 571 C CA . PRO A 1 78 ? -8.429 -13.716 -0.484 1.00 93.19 78 PRO A CA 1
ATOM 572 C C . PRO A 1 78 ? -8.416 -14.224 -1.932 1.00 93.19 78 PRO A C 1
ATOM 574 O O . PRO A 1 78 ? -7.351 -14.266 -2.547 1.00 93.19 78 PRO A O 1
ATOM 577 N N . ALA A 1 79 ? -9.563 -14.618 -2.501 1.00 94.25 79 ALA A N 1
ATOM 578 C CA . ALA A 1 79 ? -9.663 -15.004 -3.907 1.00 94.25 79 ALA A CA 1
ATOM 579 C C . ALA A 1 79 ? -9.805 -13.795 -4.848 1.00 94.25 79 ALA A C 1
ATOM 581 O O . ALA A 1 79 ? -9.487 -13.917 -6.030 1.00 94.25 79 ALA A O 1
ATOM 582 N N . ASN A 1 80 ? -10.245 -12.640 -4.339 1.00 95.44 80 ASN A N 1
ATOM 583 C CA . ASN A 1 80 ? -10.497 -11.428 -5.121 1.00 95.44 80 ASN A CA 1
ATOM 584 C C . ASN A 1 80 ? -9.915 -10.180 -4.426 1.00 95.44 80 ASN A C 1
ATOM 586 O O . ASN A 1 80 ? -10.674 -9.299 -4.010 1.00 95.44 80 ASN A O 1
ATOM 590 N N . PRO A 1 81 ? -8.580 -10.068 -4.293 1.00 96.94 81 PRO A N 1
ATOM 591 C CA . PRO A 1 81 ? -7.958 -8.888 -3.708 1.00 96.94 81 PRO A CA 1
ATOM 592 C C . PRO A 1 81 ? -8.219 -7.649 -4.578 1.00 96.94 81 PRO A C 1
ATOM 594 O O . PRO A 1 81 ? -8.150 -7.703 -5.807 1.00 96.94 81 PRO A O 1
ATOM 597 N N . VAL A 1 82 ? -8.498 -6.512 -3.940 1.00 98.00 82 VAL A N 1
ATOM 598 C CA . VAL A 1 82 ? -8.873 -5.260 -4.610 1.00 98.00 82 VAL A CA 1
ATOM 599 C C . VAL A 1 82 ? -7.844 -4.176 -4.317 1.00 98.00 82 VAL A C 1
ATOM 601 O O . VAL A 1 82 ? -7.761 -3.670 -3.199 1.00 98.00 82 VAL A O 1
ATOM 604 N N . TYR A 1 83 ? -7.083 -3.772 -5.333 1.00 98.19 83 TYR A N 1
ATOM 605 C CA . TYR A 1 83 ? -6.195 -2.614 -5.246 1.00 98.19 83 TYR A CA 1
ATOM 606 C C . TYR A 1 83 ? -7.011 -1.315 -5.139 1.00 98.19 83 TYR A C 1
ATOM 608 O O . TYR A 1 83 ? -7.875 -1.044 -5.975 1.00 98.19 83 TYR A O 1
ATOM 616 N N . LEU A 1 84 ? -6.744 -0.513 -4.105 1.00 98.56 84 LEU A N 1
ATOM 617 C CA . LEU A 1 84 ? -7.452 0.743 -3.818 1.00 98.56 84 LEU A CA 1
ATOM 618 C C . LEU A 1 84 ? -6.672 1.990 -4.250 1.00 98.56 84 LEU A C 1
ATOM 620 O O . LEU A 1 84 ? -7.229 3.086 -4.302 1.00 98.56 84 LEU A O 1
ATOM 624 N N . GLY A 1 85 ? -5.391 1.828 -4.575 1.00 97.94 85 GLY A N 1
ATOM 625 C CA . GLY A 1 85 ? -4.493 2.904 -4.980 1.00 97.94 85 GLY A CA 1
ATOM 626 C C . GLY A 1 85 ? -3.166 2.858 -4.231 1.00 97.94 85 GLY A C 1
ATOM 627 O O . GLY A 1 85 ? -2.928 1.984 -3.391 1.00 97.94 85 GLY A O 1
ATOM 628 N N . LYS A 1 86 ? -2.293 3.820 -4.538 1.00 96.00 86 LYS A N 1
ATOM 629 C CA . LYS A 1 86 ? -0.992 3.976 -3.879 1.00 96.00 86 LYS A CA 1
ATOM 630 C C . LYS A 1 86 ? -0.821 5.313 -3.186 1.00 96.00 86 LYS A C 1
ATOM 632 O O . LYS A 1 86 ? -1.356 6.336 -3.614 1.00 96.00 86 LYS A O 1
ATOM 637 N N . ILE A 1 87 ? 0.014 5.303 -2.160 1.00 95.62 87 ILE A N 1
ATOM 638 C CA . ILE A 1 87 ? 0.691 6.497 -1.672 1.00 95.62 87 ILE A CA 1
ATOM 639 C C . ILE A 1 87 ? 2.028 6.578 -2.396 1.00 95.62 87 ILE A C 1
ATOM 641 O O . ILE A 1 87 ? 2.803 5.626 -2.365 1.00 95.62 87 ILE A O 1
ATOM 645 N N . GLN A 1 88 ? 2.295 7.694 -3.066 1.00 92.75 88 GLN A N 1
ATOM 646 C CA . GLN A 1 88 ? 3.507 7.853 -3.861 1.00 92.75 88 GLN A CA 1
ATOM 647 C C . GLN A 1 88 ? 4.753 8.000 -2.975 1.00 92.75 88 GLN A C 1
ATOM 649 O O . GLN A 1 88 ? 4.740 8.729 -1.982 1.00 92.75 88 GLN A O 1
ATOM 654 N N . SER A 1 89 ? 5.842 7.332 -3.365 1.00 90.06 89 SER A N 1
ATOM 655 C CA . SER A 1 89 ? 7.155 7.509 -2.735 1.00 90.06 89 SER A CA 1
ATOM 656 C C . SER A 1 89 ? 7.649 8.958 -2.853 1.00 90.06 89 SER A C 1
ATOM 658 O O . SER A 1 89 ? 7.391 9.639 -3.846 1.00 90.06 89 SER A O 1
ATOM 660 N N . GLN A 1 90 ? 8.424 9.414 -1.865 1.00 90.19 90 GLN A N 1
ATOM 661 C CA . GLN A 1 90 ? 9.093 10.724 -1.886 1.00 90.19 90 GLN A CA 1
ATOM 662 C C . GLN A 1 90 ? 10.289 10.771 -2.862 1.00 90.19 90 GLN A C 1
ATOM 664 O O . GLN A 1 90 ? 10.746 11.851 -3.226 1.00 90.19 90 GLN A O 1
ATOM 669 N N . SER A 1 91 ? 10.782 9.616 -3.322 1.00 88.38 91 SER A N 1
ATOM 670 C CA . SER A 1 91 ? 11.813 9.489 -4.364 1.00 88.38 91 SER A CA 1
ATOM 671 C C . SER A 1 91 ? 11.494 8.264 -5.235 1.00 88.38 91 SER A C 1
ATOM 673 O O . SER A 1 91 ? 12.127 7.215 -5.103 1.00 88.38 91 SER A O 1
ATOM 675 N N . PRO A 1 92 ? 10.451 8.344 -6.082 1.00 86.00 92 PRO A N 1
ATOM 676 C CA . PRO A 1 92 ? 10.003 7.207 -6.875 1.00 86.00 92 PRO A CA 1
ATOM 677 C C . PRO A 1 92 ? 11.090 6.757 -7.855 1.00 86.00 92 PRO A C 1
ATOM 679 O O . PRO A 1 92 ? 11.816 7.580 -8.413 1.00 86.00 92 PRO A O 1
ATOM 682 N N . ALA A 1 93 ? 11.165 5.447 -8.090 1.00 82.44 93 ALA A N 1
ATOM 683 C CA . ALA A 1 93 ? 12.114 4.818 -9.007 1.00 82.44 93 ALA A CA 1
ATOM 684 C C . ALA A 1 93 ? 13.616 5.059 -8.701 1.00 82.44 93 ALA A C 1
ATOM 686 O O . ALA A 1 93 ? 14.466 4.929 -9.587 1.00 82.44 93 ALA A O 1
ATOM 687 N N . ASN A 1 94 ? 13.966 5.385 -7.453 1.00 83.44 94 ASN A N 1
ATOM 688 C CA . ASN A 1 94 ? 15.351 5.573 -7.024 1.00 83.44 94 ASN A CA 1
ATOM 689 C C . ASN A 1 94 ? 15.939 4.281 -6.440 1.00 83.44 94 ASN A C 1
ATOM 691 O O . ASN A 1 94 ? 15.711 3.982 -5.274 1.00 83.44 94 ASN A O 1
ATOM 695 N N . PHE A 1 95 ? 16.748 3.558 -7.225 1.00 78.75 95 PHE A N 1
ATOM 696 C CA . PHE A 1 95 ? 17.382 2.298 -6.801 1.00 78.75 95 PHE A CA 1
ATOM 697 C C . PHE A 1 95 ? 18.213 2.422 -5.514 1.00 78.75 95 PHE A C 1
ATOM 699 O O . PHE A 1 95 ? 18.340 1.455 -4.774 1.00 78.75 95 PHE A O 1
ATOM 706 N N . GLY A 1 96 ? 18.788 3.599 -5.253 1.00 76.69 96 GLY A N 1
ATOM 707 C CA . GLY A 1 96 ? 19.609 3.814 -4.068 1.00 76.69 96 GLY A CA 1
ATOM 708 C C . GLY A 1 96 ? 18.819 3.827 -2.765 1.00 76.69 96 GLY A C 1
ATOM 709 O O . GLY A 1 96 ? 19.464 3.748 -1.732 1.00 76.69 96 GLY A O 1
ATOM 710 N N . ASN A 1 97 ? 17.484 3.959 -2.826 1.00 74.69 97 ASN A N 1
ATOM 711 C CA . ASN A 1 97 ? 16.610 4.065 -1.664 1.00 74.69 97 ASN A CA 1
ATOM 712 C C . ASN A 1 97 ? 15.200 3.469 -1.921 1.00 74.69 97 ASN A C 1
ATOM 714 O O . ASN A 1 97 ? 14.208 4.201 -1.966 1.00 74.69 97 ASN A O 1
ATOM 718 N N . ILE A 1 98 ? 15.112 2.159 -2.164 1.00 80.69 98 ILE A N 1
ATOM 719 C CA . ILE A 1 98 ? 13.869 1.444 -2.523 1.00 80.69 98 ILE A CA 1
ATOM 720 C C . ILE A 1 98 ? 13.188 0.739 -1.351 1.00 80.69 98 ILE A C 1
ATOM 722 O O . ILE A 1 98 ? 12.066 0.261 -1.512 1.00 80.69 98 ILE A O 1
ATOM 726 N N . TRP A 1 99 ? 13.845 0.647 -0.197 1.00 88.25 99 TRP A N 1
ATOM 727 C CA . TRP A 1 99 ? 13.297 -0.020 0.974 1.00 88.25 99 TRP A CA 1
ATOM 728 C C . TRP A 1 99 ? 12.340 0.912 1.737 1.00 88.25 99 TRP A C 1
ATOM 730 O O . TRP A 1 99 ? 12.664 2.065 2.049 1.00 88.25 99 TRP A O 1
ATOM 740 N N . GLY A 1 100 ? 11.140 0.409 2.034 1.00 90.81 100 GLY A N 1
ATOM 741 C CA . GLY A 1 100 ? 10.162 1.062 2.904 1.00 90.81 100 GLY A CA 1
ATOM 742 C C . GLY A 1 100 ? 9.510 0.091 3.883 1.00 90.81 100 GLY A C 1
ATOM 743 O O . GLY A 1 100 ? 9.207 -1.038 3.506 1.00 90.81 100 GLY A O 1
ATOM 744 N N . ASP A 1 101 ? 9.275 0.539 5.110 1.00 93.44 101 ASP A N 1
ATOM 745 C CA . ASP A 1 101 ? 8.765 -0.286 6.212 1.00 93.44 101 ASP A CA 1
ATOM 746 C C . ASP A 1 101 ? 7.417 0.292 6.707 1.00 93.44 101 ASP A C 1
ATOM 748 O O . ASP A 1 101 ? 7.367 1.434 7.195 1.00 93.44 101 ASP A O 1
ATOM 752 N N . PRO A 1 102 ? 6.300 -0.419 6.461 1.00 95.31 102 PRO A N 1
ATOM 753 C CA . PRO A 1 102 ? 4.971 -0.080 6.946 1.00 95.31 102 PRO A CA 1
ATOM 754 C C . PRO A 1 102 ? 4.688 -0.664 8.337 1.00 95.31 102 PRO A C 1
ATOM 756 O O . PRO A 1 102 ? 4.802 -1.863 8.558 1.00 95.31 102 PRO A O 1
ATOM 759 N N . ALA A 1 103 ? 4.147 0.152 9.242 1.00 96.12 103 ALA A N 1
ATOM 760 C CA . ALA A 1 103 ? 3.602 -0.316 10.516 1.00 96.12 103 ALA A CA 1
ATOM 761 C C . ALA A 1 103 ? 2.275 0.371 10.843 1.00 96.12 103 ALA A C 1
ATOM 763 O O . ALA A 1 103 ? 2.015 1.496 10.422 1.00 96.12 103 ALA A O 1
ATOM 764 N N . THR A 1 104 ? 1.421 -0.278 11.634 1.00 97.75 104 THR A N 1
ATOM 765 C CA . THR A 1 104 ? 0.090 0.255 11.971 1.00 97.75 104 THR A CA 1
ATOM 766 C C . THR A 1 104 ? -0.091 0.471 13.463 1.00 97.75 104 THR A C 1
ATOM 768 O O . THR A 1 104 ? 0.319 -0.362 14.270 1.00 97.75 104 THR A O 1
ATOM 771 N N . PHE A 1 105 ? -0.806 1.533 13.831 1.00 96.94 105 PHE A N 1
ATOM 772 C CA . PHE A 1 105 ? -1.290 1.756 15.190 1.00 96.94 105 PHE A CA 1
ATOM 773 C C . PHE A 1 105 ? -2.700 2.358 15.159 1.00 96.94 105 PHE A C 1
ATOM 775 O O . PHE A 1 105 ? -2.923 3.456 14.645 1.00 96.94 105 PHE A O 1
ATOM 782 N N . GLY A 1 106 ? -3.674 1.627 15.708 1.00 97.19 106 GLY A N 1
ATOM 783 C CA . GLY A 1 106 ? -5.086 1.993 15.603 1.00 97.19 106 GLY A CA 1
ATOM 784 C C . GLY A 1 106 ? -5.548 2.015 14.143 1.00 97.19 106 GLY A C 1
ATOM 785 O O . GLY A 1 106 ? -5.379 1.031 13.429 1.00 97.19 106 GLY A O 1
ATOM 786 N N . ASN A 1 107 ? -6.105 3.145 13.704 1.00 97.69 107 ASN A N 1
ATOM 787 C CA . ASN A 1 107 ? -6.559 3.357 12.323 1.00 97.69 107 ASN A CA 1
ATOM 788 C C . ASN A 1 107 ? -5.500 4.032 11.437 1.00 97.69 107 ASN A C 1
ATOM 790 O O . ASN A 1 107 ? -5.821 4.481 10.340 1.00 97.69 107 ASN A O 1
ATOM 794 N N . TYR A 1 108 ? -4.262 4.150 11.916 1.00 97.81 108 TYR A N 1
ATOM 795 C CA . TYR A 1 108 ? -3.195 4.832 11.196 1.00 97.81 108 TYR A CA 1
ATOM 796 C C . TYR A 1 108 ? -2.128 3.848 10.748 1.00 97.81 108 TYR A C 1
ATOM 798 O O . TYR A 1 108 ? -1.734 2.960 11.509 1.00 97.81 108 TYR A O 1
ATOM 806 N N . ALA A 1 109 ? -1.648 4.034 9.523 1.00 97.44 109 ALA A N 1
ATOM 807 C CA . ALA A 1 109 ? -0.430 3.403 9.045 1.00 97.44 109 ALA A CA 1
ATOM 808 C C . ALA A 1 109 ? 0.684 4.444 8.959 1.00 97.44 109 ALA A C 1
ATOM 810 O O . ALA A 1 109 ? 0.460 5.582 8.550 1.00 97.44 109 ALA A O 1
ATOM 811 N N . TYR A 1 110 ? 1.876 4.034 9.359 1.00 95.06 110 TYR A N 1
ATOM 812 C CA . TYR A 1 110 ? 3.099 4.810 9.377 1.00 95.06 110 TYR A CA 1
ATOM 813 C C . TYR A 1 110 ? 4.058 4.149 8.408 1.00 95.06 110 TYR A C 1
ATOM 815 O O . TYR A 1 110 ? 4.255 2.938 8.467 1.00 95.06 110 TYR A O 1
ATOM 823 N N . PHE A 1 111 ? 4.654 4.944 7.533 1.00 93.19 111 PHE A N 1
ATOM 824 C CA . PHE A 1 111 ? 5.615 4.455 6.563 1.00 93.19 111 PHE A CA 1
ATOM 825 C C . PHE A 1 111 ? 6.906 5.234 6.691 1.00 93.19 111 PHE A C 1
ATOM 827 O O . PHE A 1 111 ? 6.912 6.472 6.677 1.00 93.19 111 PHE A O 1
ATOM 834 N N . VAL A 1 112 ? 7.991 4.482 6.785 1.00 91.31 112 VAL A N 1
ATOM 835 C CA . VAL A 1 112 ? 9.355 4.994 6.739 1.00 91.31 112 VAL A CA 1
ATOM 836 C C . VAL A 1 112 ? 10.051 4.454 5.502 1.00 91.31 112 VAL A C 1
ATOM 838 O O . VAL A 1 112 ? 9.637 3.449 4.925 1.00 91.31 112 VAL A O 1
ATOM 841 N N . THR A 1 113 ? 11.090 5.143 5.059 1.00 89.06 113 THR A N 1
ATOM 842 C CA . THR A 1 113 ? 11.868 4.753 3.887 1.00 89.06 113 THR A CA 1
ATOM 843 C C . THR A 1 113 ? 13.316 5.146 4.079 1.00 89.06 113 THR A C 1
ATOM 845 O O . THR A 1 113 ? 13.617 6.123 4.760 1.00 89.06 113 THR A O 1
ATOM 848 N N . GLU A 1 114 ? 14.217 4.418 3.429 1.00 87.69 114 GLU A N 1
ATOM 849 C CA . GLU A 1 114 ? 15.643 4.724 3.473 1.00 87.69 114 GLU A CA 1
ATOM 850 C C . GLU A 1 114 ? 16.035 6.010 2.706 1.00 87.69 114 GLU A C 1
ATOM 852 O O . GLU A 1 114 ? 17.190 6.426 2.692 1.00 87.69 114 GLU A O 1
ATOM 857 N N . ILE A 1 115 ? 15.077 6.697 2.076 1.00 87.00 115 ILE A N 1
ATOM 858 C CA . ILE A 1 115 ? 15.328 7.972 1.400 1.00 87.00 115 ILE A CA 1
ATOM 859 C C . ILE A 1 115 ? 15.810 9.017 2.416 1.00 87.00 115 ILE A C 1
ATOM 861 O O . ILE A 1 115 ? 15.046 9.503 3.252 1.00 87.00 115 ILE A O 1
ATOM 865 N N . VAL A 1 116 ? 17.070 9.432 2.286 1.00 85.25 116 VAL A N 1
ATOM 866 C CA . VAL A 1 116 ? 17.664 10.516 3.082 1.00 85.25 116 VAL A CA 1
ATOM 867 C C . VAL A 1 116 ? 16.810 11.786 2.995 1.00 85.25 116 VAL A C 1
ATOM 869 O O . VAL A 1 116 ? 16.531 12.289 1.907 1.00 85.25 116 VAL A O 1
ATOM 872 N N . GLY A 1 117 ? 16.420 12.325 4.154 1.00 83.62 117 GLY A N 1
ATOM 873 C CA . GLY A 1 117 ? 15.600 13.539 4.256 1.00 83.62 117 GLY A CA 1
A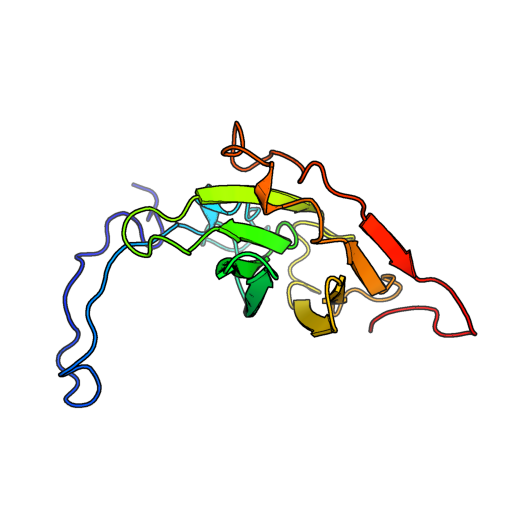TOM 874 C C . GLY A 1 117 ? 14.107 13.339 3.967 1.00 83.62 117 GLY A C 1
ATOM 875 O O . GLY A 1 117 ? 13.371 14.321 3.890 1.00 83.62 117 GLY A O 1
ATOM 876 N N . SER A 1 118 ? 13.647 12.095 3.805 1.00 87.44 118 SER A N 1
ATOM 877 C CA . SER A 1 118 ? 12.222 11.778 3.679 1.00 87.44 118 SER A CA 1
ATOM 878 C C . SER A 1 118 ? 11.485 11.952 5.000 1.00 87.44 118 SER A C 1
ATOM 880 O O . SER A 1 118 ? 11.985 11.570 6.048 1.00 87.44 118 SER A O 1
ATOM 882 N N . SER A 1 119 ? 10.264 12.475 4.964 1.00 89.94 119 SER A N 1
ATOM 883 C CA . SER A 1 119 ? 9.389 12.527 6.142 1.00 89.94 119 SER A CA 1
ATOM 884 C C . SER A 1 119 ? 8.754 11.163 6.432 1.00 89.94 119 SER A C 1
ATOM 886 O O . SER A 1 119 ? 8.594 10.357 5.517 1.00 89.94 119 SER A O 1
ATOM 888 N N . VAL A 1 120 ? 8.307 10.928 7.670 1.00 91.25 120 VAL A N 1
ATOM 889 C CA . VAL A 1 120 ? 7.420 9.785 7.958 1.00 91.25 120 VAL A CA 1
ATOM 890 C C . VAL A 1 120 ? 6.060 10.060 7.320 1.00 91.25 120 VAL A C 1
ATOM 892 O O . VAL A 1 120 ? 5.486 11.132 7.521 1.00 91.25 120 VAL A O 1
ATOM 895 N N . ILE A 1 121 ? 5.537 9.110 6.553 1.00 92.94 121 ILE A N 1
ATOM 896 C CA . ILE A 1 121 ? 4.205 9.211 5.950 1.00 92.94 121 ILE A CA 1
ATOM 897 C C . ILE A 1 121 ? 3.196 8.589 6.912 1.00 92.94 121 ILE A C 1
ATOM 899 O O . ILE A 1 121 ? 3.417 7.491 7.410 1.00 92.94 121 ILE A O 1
ATOM 903 N N . ILE A 1 122 ? 2.084 9.275 7.155 1.00 95.31 122 ILE A N 1
ATOM 904 C CA . ILE A 1 122 ? 0.987 8.804 7.998 1.00 95.31 122 ILE A CA 1
ATOM 905 C C . ILE A 1 122 ? -0.280 8.746 7.147 1.00 95.31 122 ILE A C 1
ATOM 907 O O . ILE A 1 122 ? -0.749 9.778 6.669 1.00 95.31 122 ILE A O 1
ATOM 911 N N . LEU A 1 123 ? -0.833 7.550 6.969 1.00 97.69 123 LEU A N 1
ATOM 912 C CA . LEU A 1 123 ? -2.115 7.305 6.309 1.00 97.69 123 LEU A CA 1
ATOM 913 C C . LEU A 1 123 ? -3.217 7.144 7.354 1.00 97.69 123 LEU A C 1
ATOM 915 O O . LEU A 1 123 ? -3.088 6.318 8.256 1.00 97.69 123 LEU A O 1
ATOM 919 N N . ASP A 1 124 ? -4.319 7.873 7.190 1.00 98.00 124 ASP A N 1
ATOM 920 C CA . ASP A 1 124 ? -5.573 7.590 7.890 1.00 98.00 124 ASP A CA 1
ATOM 921 C C . ASP A 1 124 ? -6.372 6.530 7.117 1.00 98.00 124 ASP A C 1
ATOM 923 O O . ASP A 1 124 ? -6.828 6.767 5.995 1.00 98.00 124 ASP A O 1
ATOM 927 N N . MET A 1 125 ? -6.534 5.349 7.715 1.00 98.25 125 MET A N 1
ATOM 928 C CA . MET A 1 125 ? -7.207 4.203 7.100 1.00 98.25 125 MET A CA 1
ATOM 929 C C . MET A 1 125 ? -8.703 4.115 7.437 1.00 98.25 125 MET A C 1
ATOM 931 O O . MET A 1 125 ? -9.386 3.209 6.964 1.00 98.25 125 MET A O 1
ATOM 935 N N . SER A 1 126 ? -9.251 5.052 8.219 1.00 97.44 126 SER A N 1
ATOM 936 C CA . SER A 1 126 ? -10.649 4.993 8.679 1.00 97.44 126 SER A CA 1
ATOM 937 C C . SER A 1 126 ? -11.691 5.012 7.551 1.00 97.44 126 SER A C 1
ATOM 939 O O . SER A 1 126 ? -12.812 4.546 7.746 1.00 97.44 126 SER A O 1
ATOM 941 N N . GLY A 1 127 ? -11.330 5.531 6.373 1.00 97.31 127 GLY A N 1
ATOM 942 C CA . GLY A 1 127 ? -12.210 5.627 5.205 1.00 97.31 127 GLY A CA 1
ATOM 943 C C . GLY A 1 127 ? -12.055 4.515 4.163 1.00 97.31 127 GLY A C 1
ATOM 944 O O . GLY A 1 127 ? -12.775 4.548 3.166 1.00 97.31 127 GLY A O 1
ATOM 945 N N . LEU A 1 128 ? -11.135 3.555 4.343 1.00 98.31 128 LEU A N 1
ATOM 946 C CA . LEU A 1 128 ? -10.817 2.576 3.291 1.00 98.31 128 LEU A CA 1
ATOM 947 C C . LEU A 1 128 ? -11.998 1.669 2.924 1.00 98.31 128 LEU A C 1
ATOM 949 O O . LEU A 1 128 ? -12.148 1.310 1.755 1.00 98.31 128 LEU A O 1
ATOM 953 N N . ASP A 1 129 ? -12.872 1.351 3.879 1.00 98.19 129 ASP A N 1
ATOM 954 C CA . ASP A 1 129 ? -14.041 0.483 3.664 1.00 98.19 129 ASP A CA 1
ATOM 955 C C . ASP A 1 129 ? -15.025 1.072 2.636 1.00 98.19 129 ASP A C 1
ATOM 957 O O . ASP A 1 129 ? -15.705 0.335 1.925 1.00 98.19 129 ASP A O 1
ATOM 961 N N . ALA A 1 130 ? -15.063 2.401 2.492 1.00 97.75 130 ALA A N 1
ATOM 962 C CA . ALA A 1 130 ? -15.939 3.087 1.543 1.00 97.75 130 ALA A CA 1
ATOM 963 C C . ALA A 1 130 ? -15.376 3.151 0.112 1.00 97.75 130 ALA A C 1
ATOM 965 O O . ALA A 1 130 ? -16.069 3.605 -0.802 1.00 97.75 130 ALA A O 1
ATOM 966 N N . LEU A 1 131 ? -14.121 2.743 -0.098 1.00 97.94 131 LEU A N 1
ATOM 967 C CA . LEU A 1 131 ? -13.461 2.856 -1.395 1.00 97.94 131 LEU A CA 1
ATOM 968 C C . LEU A 1 131 ? -13.814 1.690 -2.326 1.00 97.94 131 LEU A C 1
ATOM 970 O O . LEU A 1 131 ? -13.951 0.536 -1.906 1.00 97.94 131 LEU A O 1
ATOM 974 N N . GLY A 1 132 ? -13.934 2.006 -3.615 1.00 97.00 132 GLY A N 1
ATOM 975 C CA . GLY A 1 132 ? -13.982 1.026 -4.698 1.00 97.00 132 GLY A CA 1
ATOM 976 C C . GLY A 1 132 ? -12.591 0.731 -5.275 1.00 97.00 132 GLY A C 1
ATOM 977 O O . GLY A 1 132 ? -11.614 1.359 -4.862 1.00 97.00 132 GLY A O 1
ATOM 978 N N . PRO A 1 133 ? -12.499 -0.191 -6.249 1.00 98.00 133 PRO A N 1
ATOM 979 C CA . PRO A 1 133 ? -11.251 -0.476 -6.947 1.00 98.00 133 PRO A CA 1
ATOM 980 C C . PRO A 1 133 ? -10.655 0.782 -7.586 1.00 98.00 133 PRO A C 1
ATOM 982 O O . PRO A 1 133 ? -11.377 1.607 -8.156 1.00 98.00 133 PRO A O 1
ATOM 985 N N . ALA A 1 134 ? -9.331 0.899 -7.535 1.00 97.88 134 ALA A N 1
ATOM 986 C CA . ALA A 1 134 ? -8.596 1.892 -8.301 1.00 97.88 134 ALA A CA 1
ATOM 987 C C . ALA A 1 134 ? -8.851 1.729 -9.810 1.00 97.88 134 ALA A C 1
ATOM 989 O O . ALA A 1 134 ? -9.020 0.624 -10.324 1.00 97.88 134 ALA A O 1
ATOM 990 N N . SER A 1 135 ? -8.851 2.845 -10.541 1.00 96.81 135 SER A N 1
ATOM 991 C CA . SER A 1 135 ? -9.075 2.854 -11.992 1.00 96.81 135 SER A CA 1
ATOM 992 C C . SER A 1 135 ? -7.856 2.404 -12.800 1.00 96.81 135 SER A C 1
ATOM 994 O O . SER A 1 135 ? -7.994 2.050 -13.970 1.00 96.81 135 SER A O 1
ATOM 996 N N . SER A 1 136 ? -6.664 2.454 -12.202 1.00 96.31 136 SER A N 1
ATOM 997 C CA . SER A 1 136 ? -5.404 2.012 -12.799 1.00 96.31 136 SER A CA 1
ATOM 998 C C . SER A 1 136 ? -4.339 1.793 -11.716 1.00 96.31 136 SER A C 1
ATOM 1000 O O . SER A 1 136 ? -4.480 2.332 -10.616 1.00 96.31 136 SER A O 1
ATOM 1002 N N . PRO A 1 137 ? -3.217 1.127 -12.030 1.00 93.38 137 PRO A N 1
ATOM 1003 C CA . PRO A 1 137 ? -2.065 1.058 -11.126 1.00 93.38 137 PRO A CA 1
ATOM 1004 C C . PRO A 1 137 ? -1.409 2.400 -10.755 1.00 93.38 137 PRO A C 1
ATOM 1006 O O . PRO A 1 137 ? -0.591 2.483 -9.838 1.00 93.38 137 PRO A O 1
ATOM 1009 N N . ASP A 1 138 ? -1.738 3.477 -11.467 1.00 93.31 138 ASP A N 1
ATOM 1010 C CA . ASP A 1 138 ? -1.245 4.824 -11.167 1.00 93.31 138 ASP A CA 1
ATOM 1011 C C . ASP A 1 138 ? -2.207 5.650 -10.311 1.00 93.31 138 ASP A C 1
ATOM 1013 O O . ASP A 1 138 ? -1.908 6.794 -9.970 1.00 93.31 138 ASP A O 1
ATOM 1017 N N . SER A 1 139 ? -3.345 5.076 -9.915 1.00 96.88 139 SER A N 1
ATOM 1018 C CA . SER A 1 139 ? -4.311 5.748 -9.054 1.00 96.88 139 SER A CA 1
ATOM 1019 C C . SER A 1 139 ? -3.703 6.063 -7.685 1.00 96.88 139 SER A C 1
ATOM 1021 O O . SER A 1 139 ? -3.299 5.173 -6.935 1.00 96.88 139 SER A O 1
ATOM 1023 N N . ILE A 1 140 ? -3.686 7.348 -7.336 1.00 96.81 140 ILE A N 1
ATOM 1024 C CA . ILE A 1 140 ? -3.368 7.793 -5.979 1.00 96.81 140 ILE A CA 1
ATOM 1025 C C . ILE A 1 140 ? -4.529 7.429 -5.060 1.00 96.81 140 ILE A C 1
ATOM 1027 O O . ILE A 1 140 ? -5.692 7.653 -5.401 1.00 96.81 140 ILE A O 1
ATOM 1031 N N . LEU A 1 141 ? -4.201 6.872 -3.897 1.00 97.75 141 LEU A N 1
ATOM 1032 C CA . LEU A 1 141 ? -5.180 6.493 -2.889 1.00 97.75 141 LEU A CA 1
ATOM 1033 C C . LEU A 1 141 ? -5.969 7.735 -2.426 1.00 97.75 141 LEU A C 1
ATOM 1035 O O . LEU A 1 141 ? -5.362 8.685 -1.924 1.00 97.75 141 LEU A O 1
ATOM 1039 N N . PRO A 1 142 ? -7.309 7.750 -2.543 1.00 96.94 142 PRO A N 1
ATOM 1040 C CA . PRO A 1 142 ? -8.139 8.875 -2.121 1.00 96.94 142 PRO A CA 1
ATOM 1041 C C . PRO A 1 142 ? -8.410 8.833 -0.606 1.00 96.94 142 PRO A C 1
ATOM 1043 O O . PRO A 1 142 ? -9.558 8.790 -0.169 1.00 96.94 142 PRO A O 1
ATOM 1046 N N . ALA A 1 143 ? -7.348 8.828 0.200 1.00 96.31 143 ALA A N 1
ATOM 1047 C CA . ALA A 1 143 ? -7.405 8.828 1.660 1.00 96.31 143 ALA A CA 1
ATOM 1048 C C . ALA A 1 143 ? -6.496 9.927 2.241 1.00 96.31 143 ALA A C 1
ATOM 1050 O O . ALA A 1 143 ? -5.529 10.329 1.586 1.00 96.31 143 ALA A O 1
ATOM 1051 N N . PRO A 1 144 ? -6.778 10.445 3.451 1.00 97.12 144 PRO A N 1
ATOM 1052 C CA . PRO A 1 144 ? -5.929 11.455 4.071 1.00 97.12 144 PRO A CA 1
ATOM 1053 C C . PRO A 1 144 ? -4.514 10.924 4.329 1.00 97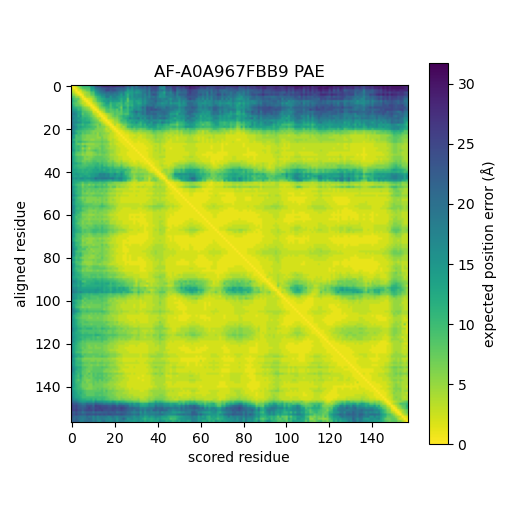.12 144 PRO A C 1
ATOM 1055 O O . PRO A 1 144 ? -4.328 9.911 5.003 1.00 97.12 144 PRO A O 1
ATOM 1058 N N . VAL A 1 145 ? -3.515 11.650 3.826 1.00 95.31 145 VAL A N 1
ATOM 1059 C CA . VAL A 1 145 ? -2.093 11.359 4.031 1.00 95.31 145 VAL A CA 1
ATOM 1060 C C . VAL A 1 145 ? -1.406 12.599 4.587 1.00 95.31 145 VAL A C 1
ATOM 1062 O O . VAL A 1 145 ? -1.536 13.693 4.039 1.00 95.31 145 VAL A O 1
ATOM 1065 N N . THR A 1 146 ? -0.667 12.426 5.678 1.00 92.69 146 THR A N 1
ATOM 1066 C CA . THR A 1 146 ? 0.129 13.478 6.318 1.00 92.69 146 THR A CA 1
ATOM 1067 C C . THR A 1 146 ? 1.604 13.117 6.263 1.00 92.69 146 THR A C 1
ATOM 1069 O O . THR A 1 146 ? 1.974 11.969 6.479 1.00 92.69 146 THR A O 1
ATOM 1072 N N . PHE A 1 147 ? 2.458 14.108 6.026 1.00 89.88 147 PHE A N 1
ATOM 1073 C CA . PHE A 1 147 ? 3.905 13.961 6.132 1.00 89.88 147 PHE A CA 1
ATOM 1074 C C . PHE A 1 147 ? 4.346 14.570 7.459 1.00 89.88 147 PHE A C 1
ATOM 1076 O O . PHE A 1 147 ? 4.175 15.768 7.691 1.00 89.88 147 PHE A O 1
ATOM 1083 N N . PHE A 1 148 ? 4.852 13.740 8.363 1.00 84.56 148 PHE A N 1
ATOM 1084 C CA . PHE A 1 148 ? 5.313 14.192 9.664 1.00 84.56 148 PHE A CA 1
ATOM 1085 C C . PHE A 1 148 ? 6.719 14.787 9.556 1.00 84.56 148 PHE A C 1
ATOM 1087 O O . PHE A 1 148 ? 7.666 14.101 9.177 1.00 84.56 148 PHE A O 1
ATOM 1094 N N . SER A 1 149 ? 6.846 16.054 9.953 1.00 71.19 149 SER A N 1
ATOM 1095 C CA . SER A 1 149 ? 8.107 16.808 9.971 1.00 71.19 149 SER A CA 1
ATOM 1096 C C . SER A 1 149 ? 8.355 17.507 11.321 1.00 71.19 149 SER A C 1
ATOM 1098 O O . SER A 1 149 ? 8.930 18.595 11.377 1.00 71.19 149 SER A O 1
ATOM 1100 N N . GLY A 1 150 ? 7.824 16.952 12.418 1.00 69.81 150 GLY A N 1
ATOM 1101 C CA . GLY A 1 150 ? 7.804 17.588 13.739 1.00 69.81 150 GLY A CA 1
ATOM 1102 C C . GLY A 1 150 ? 8.934 17.155 14.683 1.00 69.81 150 GLY A C 1
ATOM 1103 O O . GLY A 1 150 ? 9.504 16.076 14.565 1.00 69.81 150 GLY A O 1
ATOM 1104 N N . GLY A 1 151 ? 9.227 17.988 15.689 1.00 63.69 151 GLY A N 1
ATOM 1105 C CA . GLY A 1 151 ? 9.989 17.573 16.878 1.00 63.69 151 GLY A CA 1
ATOM 1106 C C . GLY A 1 151 ? 11.497 17.359 16.699 1.00 63.69 151 GLY A C 1
ATOM 1107 O O . GLY A 1 151 ? 12.108 16.722 17.548 1.00 63.69 151 GLY A O 1
ATOM 1108 N N . GLY A 1 152 ? 12.108 17.871 15.625 1.00 62.72 152 GLY A N 1
ATOM 1109 C CA . GLY A 1 152 ? 13.543 17.689 15.353 1.00 62.72 152 GLY A CA 1
ATOM 1110 C C . GLY A 1 152 ? 13.895 16.352 14.690 1.00 62.72 152 GLY A C 1
ATOM 1111 O O . GLY A 1 152 ? 15.044 16.156 14.303 1.00 62.72 152 GLY A O 1
ATOM 1112 N N . TYR A 1 153 ? 12.909 15.474 14.488 1.00 63.97 153 TYR A N 1
ATOM 1113 C CA . TYR A 1 153 ? 13.023 14.321 13.601 1.00 63.97 153 TYR A CA 1
ATOM 1114 C C . TYR A 1 153 ? 12.812 14.811 12.168 1.00 63.97 153 TYR A C 1
ATOM 1116 O O . TYR A 1 153 ? 11.689 15.033 11.720 1.00 63.97 153 TYR A O 1
ATOM 1124 N N . LEU A 1 154 ? 13.929 15.085 11.495 1.00 59.47 154 LEU A N 1
ATOM 1125 C CA . LEU A 1 154 ? 13.960 15.666 10.150 1.00 59.47 154 LEU A CA 1
ATOM 1126 C C . LEU A 1 154 ? 13.737 14.628 9.047 1.00 59.47 154 LEU A C 1
ATOM 1128 O O . LEU A 1 154 ? 13.524 15.015 7.900 1.00 59.47 154 LEU A O 1
ATOM 1132 N N . GLY A 1 155 ? 13.777 13.337 9.381 1.00 67.31 155 GLY A N 1
ATOM 1133 C CA . GLY A 1 15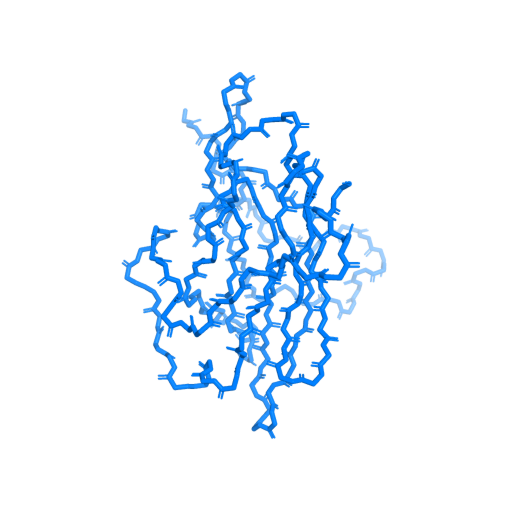5 ? 13.452 12.301 8.424 1.00 67.31 155 GLY A CA 1
ATOM 1134 C C . GLY A 1 155 ? 13.308 10.899 9.000 1.00 67.31 155 GLY A C 1
ATOM 1135 O O . GLY A 1 155 ? 13.491 10.678 10.196 1.00 67.31 155 GLY A O 1
ATOM 1136 N N . SER A 1 156 ? 12.912 9.982 8.122 1.00 74.12 156 SER A N 1
ATOM 1137 C CA . SER A 1 156 ? 12.633 8.574 8.405 1.00 74.12 156 SER A CA 1
ATOM 1138 C C . SER A 1 156 ? 13.821 7.631 8.144 1.00 74.12 156 SER A C 1
ATOM 1140 O O . SER A 1 156 ? 13.720 6.442 8.434 1.00 74.12 156 SER A O 1
ATOM 1142 N N . HIS A 1 157 ? 14.944 8.192 7.678 1.00 72.19 157 HIS A N 1
ATOM 1143 C CA . HIS A 1 157 ? 16.263 7.568 7.535 1.00 72.19 157 HIS A CA 1
ATOM 1144 C C . HIS A 1 157 ? 17.301 8.338 8.359 1.00 72.19 157 HIS A C 1
ATOM 1146 O O . HIS A 1 157 ? 17.255 9.592 8.336 1.00 72.19 157 HIS A O 1
#

pLDDT: mean 86.57, std 13.47, range [43.03, 98.69]

Mean predicted aligned error: 6.51 Å

Nearest PDB structures (foldseek):
  3vsf-assembly4_D  TM=5.626E-01  e=8.942E-02  Acetivibrio thermocellus ATCC 27405
  3zxk-assembly2_B  TM=4.664E-01  e=6.769E-02  Mycothermus thermophilus
  8u17-assembly2_E  TM=4.976E-01  e=6.636E-01  Homo sapiens
  7vco-assembly1_A  TM=4.801E-01  e=3.335E+00  Frischella perrara
  3mpx-assembly1_A  TM=4.665E-01  e=5.207E+00  Homo sapiens